Protein AF-A0A552JJH9-F1 (afdb_monomer_lite)

Structure (mmCIF, N/CA/C/O backbone):
data_AF-A0A552JJH9-F1
#
_entry.id   AF-A0A552JJH9-F1
#
loop_
_atom_site.group_PDB
_atom_site.id
_atom_site.type_symbol
_atom_site.label_atom_id
_atom_site.label_alt_id
_atom_site.label_comp_id
_atom_site.label_asym_id
_atom_site.label_entity_id
_atom_site.label_seq_id
_atom_site.pdbx_PDB_ins_code
_atom_site.Cartn_x
_atom_site.Cartn_y
_atom_site.Cartn_z
_atom_site.occupancy
_atom_site.B_iso_or_equiv
_atom_site.auth_seq_id
_atom_site.auth_comp_id
_atom_site.auth_asym_id
_atom_site.auth_atom_id
_atom_site.pdbx_PDB_model_num
ATOM 1 N N . MET A 1 1 ? 32.971 -5.413 -31.061 1.00 57.25 1 MET A N 1
ATOM 2 C CA . MET A 1 1 ? 31.492 -5.319 -30.998 1.00 57.25 1 MET A CA 1
ATOM 3 C C . MET A 1 1 ? 31.059 -4.130 -31.843 1.00 57.25 1 MET A C 1
ATOM 5 O O . MET A 1 1 ? 31.591 -3.049 -31.632 1.00 57.25 1 MET A O 1
ATOM 9 N N . SER A 1 2 ? 30.203 -4.327 -32.852 1.00 63.75 2 SER A N 1
ATOM 10 C CA . SER A 1 2 ? 29.831 -3.262 -33.797 1.00 63.75 2 SER A CA 1
ATOM 11 C C . SER A 1 2 ? 28.891 -2.237 -33.146 1.00 63.75 2 SER A C 1
ATOM 13 O O . SER A 1 2 ? 28.078 -2.586 -32.288 1.00 63.75 2 SER A O 1
ATOM 15 N N . ASN A 1 3 ? 28.980 -0.968 -33.562 1.00 64.06 3 ASN A N 1
ATOM 16 C CA . ASN A 1 3 ? 28.175 0.145 -33.031 1.00 64.06 3 ASN A CA 1
ATOM 17 C C . ASN A 1 3 ? 26.650 -0.105 -33.051 1.00 64.06 3 ASN A C 1
ATOM 19 O O . ASN A 1 3 ? 25.919 0.496 -32.265 1.00 64.06 3 ASN A O 1
ATOM 23 N N . MET A 1 4 ? 26.163 -1.024 -33.891 1.00 58.97 4 MET A N 1
ATOM 24 C CA . MET A 1 4 ? 24.749 -1.416 -33.928 1.00 58.97 4 MET A CA 1
ATOM 25 C C . MET A 1 4 ? 24.301 -2.221 -32.700 1.00 58.97 4 MET A C 1
ATOM 27 O O . MET A 1 4 ? 23.210 -1.977 -32.190 1.00 58.97 4 MET A O 1
ATOM 31 N N . ALA A 1 5 ? 25.143 -3.110 -32.163 1.00 60.78 5 ALA A N 1
ATOM 32 C CA . ALA A 1 5 ? 24.808 -3.875 -30.957 1.00 60.78 5 ALA A CA 1
ATOM 33 C C . ALA A 1 5 ? 24.717 -2.973 -29.710 1.00 60.78 5 ALA A C 1
ATOM 35 O O . ALA A 1 5 ? 23.888 -3.196 -28.831 1.00 60.78 5 ALA A O 1
ATOM 36 N N . ARG A 1 6 ? 25.524 -1.903 -29.667 1.00 59.81 6 ARG A N 1
ATOM 37 C CA . ARG A 1 6 ? 25.497 -0.891 -28.598 1.00 59.81 6 ARG A CA 1
ATOM 38 C C . ARG A 1 6 ? 24.216 -0.052 -28.632 1.00 59.81 6 ARG A C 1
ATOM 40 O O . ARG A 1 6 ? 23.604 0.171 -27.596 1.00 59.81 6 ARG A O 1
ATOM 47 N N . LYS A 1 7 ? 23.758 0.353 -29.823 1.00 58.66 7 LYS A N 1
ATOM 48 C CA . LYS A 1 7 ? 22.534 1.159 -29.984 1.00 58.66 7 LYS A CA 1
ATOM 49 C C . LYS A 1 7 ? 21.265 0.397 -29.569 1.00 58.66 7 LYS A C 1
ATOM 51 O O . LYS A 1 7 ? 20.394 0.983 -28.935 1.00 58.66 7 LYS A O 1
ATOM 56 N N . GLY A 1 8 ? 21.185 -0.903 -29.871 1.00 60.75 8 GLY A N 1
ATOM 57 C CA . GLY A 1 8 ? 20.073 -1.763 -29.439 1.00 60.75 8 GLY A CA 1
ATOM 58 C C . GLY A 1 8 ? 20.027 -1.980 -27.923 1.00 60.75 8 GLY A C 1
ATOM 59 O O . GLY A 1 8 ? 18.956 -1.914 -27.324 1.00 60.75 8 GLY A O 1
ATOM 60 N N . LYS A 1 9 ? 21.194 -2.150 -27.287 1.00 59.81 9 LYS A N 1
ATOM 61 C CA . LYS A 1 9 ? 21.308 -2.289 -25.828 1.00 59.81 9 LYS A 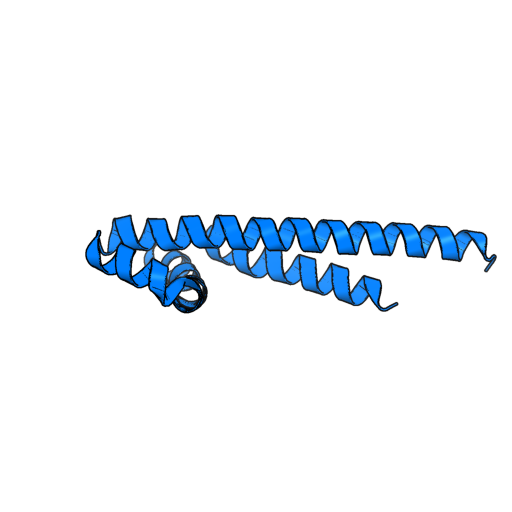CA 1
ATOM 62 C C . LYS A 1 9 ? 20.864 -1.010 -25.103 1.00 59.81 9 LYS A C 1
ATOM 64 O O . LYS A 1 9 ? 20.050 -1.082 -24.190 1.00 59.81 9 LYS A O 1
ATOM 69 N N . ASN A 1 10 ? 21.298 0.158 -25.581 1.00 59.84 10 ASN A N 1
ATOM 70 C CA . ASN A 1 10 ? 20.967 1.449 -24.967 1.00 59.84 10 ASN A CA 1
ATOM 71 C C . ASN A 1 10 ? 19.472 1.807 -25.083 1.00 59.84 10 ASN A C 1
ATOM 73 O O . ASN A 1 10 ? 18.913 2.410 -24.167 1.00 59.84 10 ASN A O 1
ATOM 77 N N . GLY A 1 11 ? 18.811 1.420 -26.182 1.00 61.75 11 GLY A N 1
ATOM 78 C CA . GLY A 1 11 ? 17.364 1.608 -26.354 1.00 61.75 11 GLY A CA 1
ATOM 79 C C . GLY A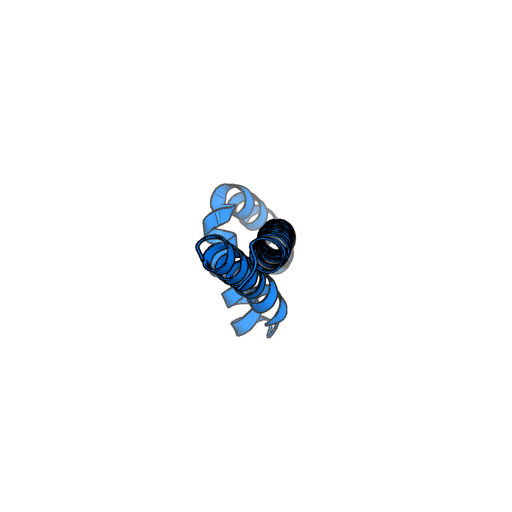 1 11 ? 16.523 0.723 -25.427 1.00 61.75 11 GLY A C 1
ATOM 80 O O . GLY A 1 11 ? 15.533 1.179 -24.861 1.00 61.75 11 GLY A O 1
ATOM 81 N N . ALA A 1 12 ? 16.943 -0.529 -25.215 1.00 61.75 12 ALA A N 1
ATOM 82 C CA . ALA A 1 12 ? 16.287 -1.426 -24.263 1.00 61.75 12 ALA A CA 1
ATOM 83 C C . ALA A 1 12 ? 16.441 -0.929 -22.815 1.00 61.75 12 ALA A C 1
ATOM 85 O O . ALA A 1 12 ? 15.480 -0.928 -22.052 1.00 61.75 12 ALA A O 1
ATOM 86 N N . VAL A 1 13 ? 17.626 -0.434 -22.456 1.00 63.88 13 VAL A N 1
ATOM 87 C CA . VAL A 1 13 ? 17.920 0.122 -21.128 1.00 63.88 13 VAL A CA 1
ATOM 88 C C . VAL A 1 13 ? 17.061 1.352 -20.811 1.00 63.88 13 VAL A C 1
ATOM 90 O O . VAL A 1 13 ? 16.466 1.430 -19.738 1.00 63.88 13 VAL A O 1
ATOM 93 N N . THR A 1 14 ? 16.923 2.287 -21.755 1.00 67.06 14 THR A N 1
ATOM 94 C CA . THR A 1 14 ? 16.068 3.477 -21.570 1.00 67.06 14 THR A CA 1
ATOM 95 C C . THR A 1 14 ? 14.586 3.122 -21.467 1.00 67.06 14 THR A C 1
ATOM 97 O O . THR A 1 14 ? 13.870 3.729 -20.671 1.00 67.06 14 THR A O 1
ATOM 100 N N . ALA A 1 15 ? 14.122 2.108 -22.204 1.00 65.69 15 ALA A N 1
ATOM 101 C CA . ALA A 1 15 ? 12.751 1.615 -22.088 1.00 65.69 15 ALA A CA 1
ATOM 102 C C . ALA A 1 15 ? 12.474 0.985 -20.712 1.00 65.69 15 ALA A C 1
ATOM 104 O O . ALA A 1 15 ? 11.431 1.257 -20.120 1.00 65.69 15 ALA A O 1
ATOM 105 N N . VAL A 1 16 ? 13.409 0.196 -20.166 1.00 66.50 16 VAL A N 1
ATOM 106 C CA . VAL A 1 16 ? 13.239 -0.404 -18.832 1.00 66.50 16 VAL A CA 1
ATOM 107 C C . VAL A 1 16 ? 13.337 0.645 -17.724 1.00 66.50 16 VAL A C 1
ATOM 109 O O . VAL A 1 16 ? 12.538 0.606 -16.792 1.00 66.50 16 VAL A O 1
ATOM 112 N N . GLY A 1 17 ? 14.235 1.627 -17.843 1.00 68.81 17 GLY A N 1
ATOM 113 C CA . GLY A 1 17 ? 14.293 2.762 -16.917 1.00 68.81 17 GLY A CA 1
ATOM 114 C C . GLY A 1 17 ? 12.993 3.576 -16.904 1.00 68.81 17 GLY A C 1
ATOM 115 O O . GLY A 1 17 ? 12.460 3.878 -15.836 1.00 68.81 17 GLY A O 1
ATOM 116 N N . GLY A 1 18 ? 12.431 3.867 -18.083 1.00 71.69 18 GLY A N 1
ATOM 117 C CA . GLY A 1 18 ? 11.160 4.585 -18.219 1.00 71.69 18 GLY A CA 1
ATOM 118 C C . GLY A 1 18 ? 9.958 3.805 -17.679 1.00 71.69 18 GLY A C 1
ATOM 119 O O . GLY A 1 18 ? 9.136 4.365 -16.954 1.00 71.69 18 GLY A O 1
ATOM 120 N N . LEU A 1 19 ? 9.875 2.504 -17.974 1.00 73.19 19 LEU A N 1
ATOM 121 C CA . LEU A 1 19 ? 8.826 1.628 -17.444 1.00 73.19 19 LEU A CA 1
ATOM 122 C C . LEU A 1 19 ? 8.939 1.460 -15.925 1.00 73.19 19 LEU A C 1
ATOM 124 O O . LEU A 1 19 ? 7.929 1.544 -15.233 1.00 73.19 19 LEU A O 1
ATOM 128 N N . GLY A 1 20 ? 10.153 1.287 -15.397 1.00 77.56 20 GLY A N 1
ATOM 129 C CA . GLY A 1 20 ? 10.404 1.190 -13.959 1.00 77.56 20 GLY A CA 1
ATOM 130 C C . GLY A 1 20 ? 9.960 2.445 -13.207 1.00 77.56 20 GLY A C 1
ATOM 131 O O . GLY A 1 20 ? 9.283 2.333 -12.189 1.00 77.56 20 GLY A O 1
ATOM 132 N N . ALA A 1 21 ? 10.250 3.636 -13.741 1.00 74.94 21 ALA A N 1
ATOM 133 C CA . ALA A 1 21 ? 9.798 4.907 -13.170 1.00 74.94 21 ALA A CA 1
ATOM 134 C C . ALA A 1 21 ? 8.265 5.038 -13.152 1.00 74.94 21 ALA A C 1
ATOM 136 O O . ALA A 1 21 ? 7.690 5.444 -12.143 1.00 74.94 21 ALA A O 1
ATOM 137 N N . LEU A 1 22 ? 7.598 4.653 -14.244 1.00 79.25 22 LEU A N 1
ATOM 138 C CA . LEU A 1 22 ? 6.136 4.666 -14.356 1.00 79.25 22 LEU A CA 1
ATOM 139 C C . LEU A 1 22 ? 5.474 3.705 -13.364 1.00 79.25 22 LEU A C 1
ATOM 141 O O . LEU A 1 22 ? 4.533 4.086 -12.666 1.00 79.25 22 LEU A O 1
ATOM 145 N N . VAL A 1 23 ? 5.990 2.478 -13.269 1.00 81.62 23 VAL A N 1
ATOM 146 C CA . VAL A 1 23 ? 5.496 1.468 -12.326 1.00 81.62 23 VAL A CA 1
ATOM 147 C C . VAL A 1 23 ? 5.738 1.917 -10.888 1.00 81.62 23 VAL A C 1
ATOM 149 O O . VAL A 1 23 ? 4.808 1.891 -10.088 1.00 81.62 23 VAL A O 1
ATOM 152 N N . GLY A 1 24 ? 6.935 2.408 -10.558 1.00 81.38 24 GLY A N 1
ATOM 153 C CA . GLY A 1 24 ? 7.244 2.911 -9.219 1.00 81.38 24 GLY A CA 1
ATOM 154 C C . GLY A 1 24 ? 6.367 4.091 -8.802 1.00 81.38 24 GLY A C 1
ATOM 155 O O . GLY A 1 24 ? 5.880 4.129 -7.672 1.00 81.38 24 GLY A O 1
ATOM 156 N N . PHE A 1 25 ? 6.094 5.020 -9.721 1.00 82.12 25 PHE A N 1
ATOM 157 C CA . PHE A 1 25 ? 5.185 6.137 -9.469 1.00 82.12 25 PHE A CA 1
ATOM 158 C C . PHE A 1 25 ? 3.739 5.666 -9.251 1.00 82.12 25 PHE A C 1
ATOM 160 O O . PHE A 1 25 ? 3.080 6.103 -8.306 1.00 82.12 25 PHE A O 1
ATOM 167 N N . GLY A 1 26 ? 3.258 4.718 -10.062 1.00 84.81 26 GLY A N 1
ATOM 168 C CA . GLY A 1 26 ? 1.941 4.100 -9.882 1.00 84.81 26 GLY A CA 1
ATOM 169 C C . GLY A 1 26 ? 1.814 3.365 -8.544 1.00 84.81 26 GLY A C 1
ATOM 170 O O . GLY A 1 26 ? 0.833 3.554 -7.824 1.00 84.81 26 GLY A O 1
ATOM 171 N N . CYS A 1 27 ? 2.835 2.596 -8.163 1.00 86.25 27 CYS A N 1
ATOM 172 C CA . CYS A 1 27 ? 2.910 1.919 -6.871 1.00 86.25 27 CYS A CA 1
ATOM 173 C C . CYS A 1 27 ? 2.862 2.908 -5.698 1.00 86.25 27 CYS A C 1
ATOM 175 O O . CYS A 1 27 ? 2.144 2.672 -4.730 1.00 86.25 27 CYS A O 1
ATOM 177 N N . MET A 1 28 ? 3.557 4.043 -5.793 1.00 81.88 28 MET A N 1
ATOM 178 C CA . MET A 1 28 ? 3.504 5.096 -4.773 1.00 81.88 28 MET A CA 1
ATOM 179 C C . MET A 1 28 ? 2.097 5.681 -4.620 1.00 81.88 28 MET A C 1
ATOM 181 O O . MET A 1 28 ? 1.624 5.819 -3.496 1.00 81.88 28 MET A O 1
ATOM 185 N N . ILE A 1 29 ? 1.401 5.984 -5.722 1.00 86.25 29 ILE A N 1
ATOM 186 C CA . ILE A 1 29 ? 0.035 6.533 -5.681 1.00 86.25 29 ILE A CA 1
ATOM 187 C C . ILE A 1 29 ? -0.941 5.524 -5.074 1.00 86.25 29 ILE A C 1
ATOM 189 O O . ILE A 1 29 ? -1.669 5.852 -4.137 1.00 86.25 29 ILE A O 1
ATOM 193 N N . VAL A 1 30 ? -0.944 4.292 -5.586 1.00 88.44 30 VAL A N 1
ATOM 194 C CA . VAL A 1 30 ? -1.845 3.233 -5.113 1.00 88.44 30 VAL A CA 1
ATOM 195 C C . VAL A 1 30 ? -1.558 2.902 -3.649 1.00 88.44 30 VAL A C 1
ATOM 197 O O . VAL A 1 30 ? -2.488 2.810 -2.848 1.00 88.44 30 VAL A O 1
ATOM 200 N N . GLY A 1 31 ? -0.280 2.797 -3.278 1.00 85.69 31 GLY A N 1
ATOM 201 C CA . GLY A 1 31 ? 0.154 2.575 -1.903 1.00 85.69 31 GLY A CA 1
ATOM 202 C C . GLY A 1 31 ? -0.287 3.690 -0.955 1.00 85.69 31 GLY A C 1
ATOM 203 O O . GLY A 1 31 ? -0.727 3.400 0.156 1.00 85.69 31 GLY A O 1
ATOM 204 N N . ASN A 1 32 ? -0.255 4.949 -1.400 1.00 85.81 32 ASN A N 1
ATOM 205 C CA . ASN A 1 32 ? -0.736 6.091 -0.618 1.00 85.81 32 ASN A CA 1
ATOM 206 C C . ASN A 1 32 ? -2.244 6.027 -0.372 1.00 85.81 32 ASN A C 1
ATOM 208 O O . ASN A 1 32 ? -2.690 6.120 0.768 1.00 85.81 32 ASN A O 1
ATOM 212 N N . ILE A 1 33 ? -3.031 5.835 -1.435 1.00 89.19 33 ILE A N 1
ATOM 213 C CA . ILE A 1 33 ? -4.496 5.769 -1.342 1.00 89.19 33 ILE A CA 1
ATOM 214 C C . ILE A 1 33 ? -4.910 4.625 -0.417 1.00 89.19 33 ILE A C 1
ATOM 216 O O . ILE A 1 33 ? -5.779 4.796 0.437 1.00 89.19 33 ILE A O 1
ATOM 220 N N . TRP A 1 34 ? -4.264 3.466 -0.552 1.00 89.44 34 TRP A N 1
ATOM 221 C CA . TRP A 1 34 ? -4.560 2.312 0.285 1.00 89.44 34 TRP A CA 1
ATOM 222 C C . TRP A 1 34 ? -4.147 2.541 1.745 1.00 89.44 34 TRP A C 1
ATOM 224 O O . TRP A 1 34 ? -4.923 2.240 2.646 1.00 89.44 34 TRP A O 1
ATOM 234 N N . SER A 1 35 ? -2.984 3.149 1.988 1.00 86.56 35 SER A N 1
ATOM 235 C CA . SER A 1 35 ? -2.526 3.492 3.342 1.00 86.56 35 SER A CA 1
ATOM 236 C C . SER A 1 35 ? -3.481 4.460 4.042 1.00 86.56 35 SER A C 1
ATOM 238 O O . SER A 1 35 ? -3.872 4.220 5.180 1.00 86.56 35 SER A O 1
ATOM 240 N N . VAL A 1 36 ? -3.908 5.521 3.352 1.00 88.38 36 VAL A N 1
ATOM 241 C CA . VAL A 1 36 ? -4.879 6.490 3.882 1.00 88.38 36 VAL A CA 1
ATOM 242 C C . VAL A 1 36 ? -6.216 5.809 4.160 1.00 88.38 36 VAL A C 1
ATOM 244 O O . VAL A 1 36 ? -6.791 6.009 5.225 1.00 88.38 36 VAL A O 1
ATOM 247 N N . ARG A 1 37 ? -6.688 4.944 3.255 1.00 89.25 37 ARG A N 1
ATOM 248 C CA . ARG A 1 37 ? -7.920 4.180 3.469 1.00 89.25 37 ARG A CA 1
ATOM 249 C C . ARG A 1 37 ? -7.862 3.316 4.729 1.00 89.25 37 ARG A C 1
ATOM 251 O O . ARG A 1 37 ? -8.812 3.348 5.498 1.00 89.25 37 ARG A O 1
ATOM 258 N N . ILE A 1 38 ? -6.752 2.620 4.975 1.00 87.56 38 ILE A N 1
ATOM 259 C CA . ILE A 1 38 ? -6.567 1.836 6.208 1.00 87.56 38 ILE A CA 1
ATOM 260 C C . ILE A 1 38 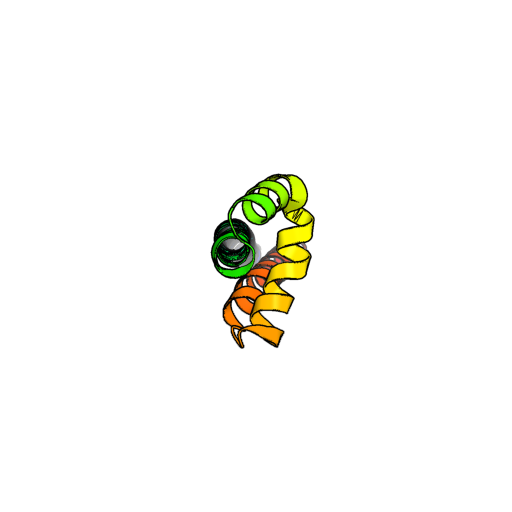? -6.658 2.736 7.444 1.00 87.56 38 ILE A C 1
ATOM 262 O O . ILE A 1 38 ? -7.283 2.356 8.426 1.00 87.56 38 ILE A O 1
ATOM 266 N N . VAL A 1 39 ? -6.104 3.953 7.395 1.00 89.12 39 VAL A N 1
ATOM 267 C CA . VAL A 1 39 ? -6.226 4.905 8.512 1.00 89.12 39 VAL A CA 1
ATOM 268 C C . VAL A 1 39 ? -7.689 5.286 8.749 1.00 89.12 39 VAL A C 1
ATOM 270 O O . VAL A 1 39 ? -8.127 5.337 9.894 1.00 89.12 39 VAL A O 1
ATOM 273 N N . PHE A 1 40 ? -8.451 5.556 7.688 1.00 89.12 40 PHE A N 1
ATOM 274 C CA . PHE A 1 40 ? -9.873 5.879 7.812 1.00 89.12 40 PHE A CA 1
ATOM 275 C C . PHE A 1 40 ? -10.694 4.704 8.353 1.00 89.12 40 PHE A C 1
ATOM 277 O O . PHE A 1 40 ? -11.564 4.931 9.194 1.00 89.12 40 PHE A O 1
ATOM 284 N N . ASP A 1 41 ? -10.407 3.486 7.895 1.00 88.62 41 ASP A N 1
ATOM 285 C CA . ASP A 1 41 ? -11.138 2.276 8.278 1.00 88.62 41 ASP A CA 1
ATOM 286 C C . ASP A 1 41 ? -10.836 1.868 9.737 1.00 88.62 41 ASP A C 1
ATOM 288 O O . ASP A 1 41 ? -11.750 1.488 10.464 1.00 88.62 41 ASP A O 1
ATOM 292 N N . GLU A 1 42 ? -9.588 2.012 10.198 1.00 88.38 42 GLU A N 1
ATOM 293 C CA . GLU A 1 42 ? -9.164 1.571 11.538 1.00 88.38 42 GLU A CA 1
ATOM 294 C C . GLU A 1 42 ? -9.236 2.678 12.598 1.00 88.38 42 GLU A C 1
ATOM 296 O O . GLU A 1 42 ? -9.592 2.436 13.751 1.00 88.38 42 GLU A O 1
ATOM 301 N N . TRP A 1 43 ? -8.826 3.902 12.253 1.00 85.50 43 TRP A N 1
ATOM 302 C CA . TRP A 1 43 ? -8.629 4.998 13.218 1.00 85.50 43 TRP A CA 1
ATOM 303 C C . TRP A 1 43 ? -9.670 6.117 13.058 1.00 85.50 43 TRP A C 1
ATOM 305 O O . TRP A 1 43 ? -9.698 7.070 13.842 1.00 85.50 43 TRP A O 1
ATOM 315 N N . GLY A 1 44 ? -10.546 5.997 12.059 1.00 86.19 44 GLY A N 1
ATOM 316 C CA . GLY A 1 44 ? -11.656 6.905 11.813 1.00 86.19 44 GLY A CA 1
ATOM 317 C C . GLY A 1 44 ? -11.271 8.221 11.132 1.00 86.19 44 GLY A C 1
ATOM 318 O O . GLY A 1 44 ? -10.110 8.541 10.870 1.00 86.19 44 GLY A O 1
ATOM 319 N N . VAL A 1 45 ? -12.299 9.030 10.862 1.00 84.00 45 VAL A N 1
ATOM 320 C CA . VAL A 1 45 ? -12.213 10.287 10.097 1.00 84.00 45 VAL A CA 1
ATOM 321 C C . VAL A 1 45 ? -11.173 11.299 10.615 1.00 84.00 45 VAL A C 1
ATOM 323 O O . VAL A 1 45 ? -10.455 11.851 9.779 1.00 84.00 45 VAL A O 1
ATOM 326 N N . PRO A 1 46 ? -11.032 11.571 11.932 1.00 85.12 46 PRO A N 1
ATOM 327 C CA . PRO A 1 46 ? -10.081 12.584 12.388 1.00 85.12 46 PRO A CA 1
ATOM 328 C C . PRO A 1 46 ? -8.623 12.175 12.144 1.00 85.12 46 PRO A C 1
ATOM 330 O O . PRO A 1 46 ? -7.832 12.990 11.670 1.00 85.12 46 PRO A O 1
ATOM 333 N N . MET A 1 47 ? -8.271 10.907 12.383 1.00 83.06 47 MET A N 1
ATOM 334 C CA . MET A 1 47 ? -6.928 10.400 12.081 1.00 83.06 47 MET A CA 1
ATOM 335 C C . MET A 1 47 ? -6.700 10.255 10.576 1.00 83.06 47 MET A C 1
ATOM 337 O O . MET A 1 47 ? -5.604 10.540 10.096 1.00 83.06 47 MET A O 1
ATOM 341 N N . GLY A 1 48 ? -7.742 9.912 9.815 1.00 84.88 48 GLY A N 1
ATOM 342 C CA . GLY A 1 48 ? -7.709 9.935 8.356 1.00 84.88 48 GLY A CA 1
ATOM 343 C C . GLY A 1 48 ? -7.368 11.323 7.802 1.00 84.88 48 GLY A C 1
ATOM 344 O O . GLY A 1 48 ? -6.482 11.448 6.959 1.00 84.88 48 GLY A O 1
ATOM 345 N N . ALA A 1 49 ? -7.968 12.391 8.334 1.00 86.12 49 ALA A N 1
ATOM 346 C CA . ALA A 1 49 ? -7.648 13.763 7.933 1.00 86.12 49 ALA A CA 1
ATOM 347 C C . ALA A 1 49 ? -6.193 14.155 8.263 1.00 86.12 49 ALA A C 1
ATOM 349 O O . ALA A 1 49 ? -5.511 14.761 7.436 1.00 86.12 49 ALA A O 1
ATOM 350 N N . ILE A 1 50 ? -5.686 13.757 9.436 1.00 86.88 50 ILE A N 1
ATOM 351 C CA . ILE A 1 50 ? -4.284 13.987 9.829 1.00 86.88 50 ILE A CA 1
ATOM 352 C C . ILE A 1 50 ? -3.325 13.210 8.917 1.00 86.88 50 ILE A C 1
ATOM 354 O O . ILE A 1 50 ? -2.282 13.736 8.527 1.00 86.88 50 ILE A O 1
ATOM 358 N N . SER A 1 51 ? -3.689 11.993 8.509 1.00 84.00 51 SER A N 1
ATOM 359 C CA . SER A 1 51 ? -2.861 11.166 7.625 1.00 84.00 51 SER A CA 1
ATOM 360 C C . SER A 1 51 ? -2.647 11.781 6.238 1.00 84.00 51 SER A C 1
ATOM 362 O O . SER A 1 51 ? -1.590 11.588 5.643 1.00 84.00 51 SER A O 1
ATOM 364 N N . ILE A 1 52 ? -3.591 12.599 5.757 1.00 83.75 52 ILE A N 1
ATOM 365 C CA . ILE A 1 52 ? -3.461 13.344 4.493 1.00 83.75 52 ILE A CA 1
ATOM 366 C C . ILE A 1 52 ? -2.455 14.500 4.629 1.00 83.75 52 ILE A C 1
ATOM 368 O O . ILE A 1 52 ? -1.703 14.790 3.701 1.00 83.75 52 ILE A O 1
ATOM 372 N N . LEU A 1 53 ? -2.388 15.152 5.792 1.00 85.81 53 LEU A N 1
ATOM 373 C CA . LEU A 1 53 ? -1.352 16.154 6.077 1.00 85.81 53 LEU A CA 1
ATOM 374 C C . LEU A 1 53 ? 0.020 15.503 6.304 1.00 85.81 53 LEU A C 1
ATOM 376 O O . LEU A 1 53 ? 1.050 16.074 5.955 1.00 85.81 53 LEU A O 1
ATOM 380 N N . MET A 1 54 ? 0.031 14.288 6.852 1.00 85.81 54 MET A N 1
ATOM 381 C CA . MET A 1 54 ? 1.229 13.507 7.153 1.00 85.81 54 MET A CA 1
ATOM 382 C C . MET A 1 54 ? 1.441 12.357 6.158 1.00 85.81 54 MET A C 1
ATOM 384 O O . MET A 1 54 ? 1.912 11.288 6.545 1.00 85.81 54 MET A O 1
ATOM 388 N N . LEU A 1 55 ? 1.121 12.557 4.875 1.00 81.00 55 LEU A N 1
ATOM 389 C CA . LEU A 1 55 ? 1.262 11.535 3.824 1.00 81.00 55 LEU A CA 1
ATOM 390 C C . LEU A 1 55 ? 2.617 10.806 3.825 1.00 81.00 55 LEU A C 1
ATOM 392 O O . LEU A 1 55 ? 2.604 9.576 3.800 1.00 81.00 55 LEU A O 1
ATOM 396 N N . PRO A 1 56 ? 3.784 11.484 3.909 1.00 80.44 56 PRO A N 1
ATOM 397 C CA . PRO A 1 56 ? 5.063 10.774 3.916 1.00 80.44 56 PRO A CA 1
ATOM 398 C C . PRO A 1 56 ? 5.236 9.866 5.142 1.00 80.44 56 PRO A C 1
ATOM 400 O O . PRO A 1 56 ? 5.723 8.746 5.011 1.00 80.44 56 PRO A O 1
ATOM 403 N N . ALA A 1 57 ? 4.792 10.304 6.323 1.00 83.81 57 ALA A N 1
ATOM 404 C CA . ALA A 1 57 ? 4.839 9.475 7.527 1.00 83.81 57 ALA A CA 1
ATOM 405 C C . ALA A 1 57 ? 3.830 8.316 7.455 1.00 83.81 57 ALA A C 1
ATOM 407 O O . ALA A 1 57 ? 4.133 7.198 7.864 1.00 83.81 57 ALA A O 1
ATOM 408 N N . THR A 1 58 ? 2.657 8.560 6.873 1.00 85.25 58 THR A N 1
ATOM 409 C CA . THR A 1 58 ? 1.606 7.554 6.681 1.00 85.25 58 THR A CA 1
ATOM 410 C C . THR A 1 58 ? 2.081 6.445 5.746 1.00 85.25 58 THR A C 1
ATOM 412 O O . THR A 1 58 ? 1.950 5.274 6.085 1.00 85.25 58 THR A O 1
ATOM 415 N N . LEU A 1 59 ? 2.727 6.791 4.630 1.00 82.56 59 LEU A N 1
ATOM 416 C CA . LEU A 1 59 ? 3.374 5.836 3.723 1.00 82.56 59 LEU A CA 1
ATOM 417 C C . LEU A 1 59 ? 4.511 5.052 4.377 1.00 82.56 59 LEU A C 1
ATOM 419 O O . LEU A 1 59 ? 4.764 3.916 3.991 1.00 82.56 59 LEU A O 1
ATOM 423 N N . ALA A 1 60 ? 5.219 5.647 5.335 1.00 83.81 60 ALA A N 1
ATOM 424 C CA . ALA A 1 60 ? 6.293 4.961 6.036 1.00 83.81 60 ALA A CA 1
ATOM 425 C C . ALA A 1 60 ? 5.759 3.980 7.086 1.00 83.81 60 ALA A C 1
ATOM 427 O O . ALA A 1 60 ? 6.355 2.927 7.260 1.00 83.81 60 ALA A O 1
ATOM 428 N N . ILE A 1 61 ? 4.661 4.302 7.777 1.00 85.38 61 ILE A N 1
ATOM 429 C CA . ILE A 1 61 ? 4.181 3.549 8.948 1.00 85.38 61 ILE A CA 1
ATOM 430 C C . ILE A 1 61 ? 3.059 2.567 8.585 1.00 85.38 61 ILE A C 1
ATOM 432 O O . ILE A 1 61 ? 3.083 1.419 9.032 1.00 85.38 61 ILE A O 1
ATOM 436 N N . MET A 1 62 ? 2.088 2.971 7.760 1.00 87.75 62 MET A N 1
ATOM 437 C CA . MET A 1 62 ? 0.919 2.132 7.472 1.00 87.75 62 MET A CA 1
ATOM 438 C C . MET A 1 62 ? 1.217 0.819 6.757 1.00 87.75 62 MET A C 1
ATOM 440 O O . MET A 1 62 ? 0.555 -0.162 7.082 1.00 87.75 62 MET A O 1
ATOM 444 N N . PRO A 1 63 ? 2.204 0.712 5.853 1.00 86.50 63 PRO A N 1
ATOM 445 C CA . PRO A 1 63 ? 2.528 -0.579 5.251 1.00 86.50 63 PRO A CA 1
ATOM 446 C C . PRO A 1 63 ? 3.024 -1.593 6.281 1.00 86.50 63 PRO A C 1
ATOM 448 O O . PRO A 1 63 ? 2.689 -2.774 6.189 1.00 86.50 63 PRO A O 1
ATOM 451 N N . TRP A 1 64 ? 3.765 -1.142 7.298 1.00 86.94 64 TRP A N 1
ATOM 452 C CA . TRP A 1 64 ? 4.185 -1.994 8.412 1.00 86.94 64 TRP A CA 1
ATOM 453 C C . TRP A 1 64 ? 3.017 -2.355 9.317 1.00 86.94 64 TRP A C 1
ATOM 455 O O . TRP A 1 64 ? 2.876 -3.520 9.674 1.00 86.94 64 TRP A O 1
ATOM 465 N N . TYR A 1 65 ? 2.153 -1.391 9.641 1.00 86.50 65 TYR A N 1
ATOM 466 C CA . TYR A 1 65 ? 0.937 -1.657 10.407 1.00 86.50 65 TYR A CA 1
ATOM 467 C C . TYR A 1 65 ? 0.042 -2.683 9.692 1.00 86.50 65 TYR A C 1
ATOM 469 O O . TYR A 1 65 ? -0.334 -3.693 10.279 1.00 86.50 65 TYR A O 1
ATOM 477 N N . ALA A 1 66 ? -0.208 -2.499 8.395 1.00 87.38 66 ALA A N 1
ATOM 478 C CA . ALA A 1 66 ? -0.987 -3.423 7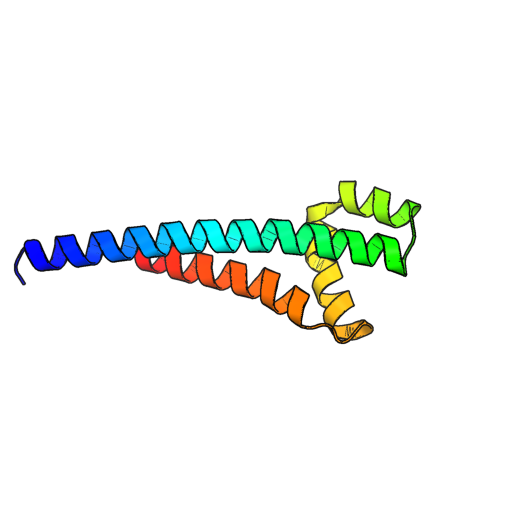.580 1.00 87.38 66 ALA A CA 1
ATOM 479 C C . ALA A 1 66 ? -0.362 -4.825 7.519 1.00 87.38 66 ALA A C 1
ATOM 481 O O . ALA A 1 66 ? -1.078 -5.819 7.577 1.00 87.38 66 ALA A O 1
ATOM 482 N N . SER A 1 67 ? 0.967 -4.922 7.458 1.00 88.25 67 SER A N 1
ATOM 483 C CA . SER A 1 67 ? 1.663 -6.212 7.398 1.00 88.25 67 SER A CA 1
ATOM 484 C C . SER A 1 67 ? 1.659 -6.948 8.738 1.00 88.25 67 SER A C 1
ATOM 486 O O . SER A 1 67 ? 1.401 -8.148 8.783 1.00 88.25 67 SER A O 1
ATOM 488 N N . LEU A 1 68 ? 1.937 -6.234 9.831 1.00 90.12 68 LEU A N 1
ATOM 489 C CA . LEU A 1 68 ? 2.141 -6.823 11.156 1.00 90.12 68 LEU A CA 1
ATOM 490 C C . LEU A 1 68 ? 0.838 -7.005 11.939 1.00 90.12 68 LEU A C 1
ATOM 492 O O . LEU A 1 68 ? 0.725 -7.959 12.702 1.00 90.12 68 LEU A O 1
ATOM 496 N N . VAL A 1 69 ? -0.129 -6.103 11.765 1.00 89.00 69 VAL A N 1
ATOM 497 C CA . VAL A 1 69 ? -1.388 -6.095 12.526 1.00 89.00 69 VAL A CA 1
ATOM 498 C C . VAL A 1 69 ? -2.528 -6.703 11.715 1.00 89.00 69 VAL A C 1
ATOM 500 O O . VAL A 1 69 ? -3.279 -7.518 12.241 1.00 89.00 69 VAL A O 1
ATOM 503 N N . LEU A 1 70 ? -2.631 -6.363 10.425 1.00 85.94 70 LEU A N 1
ATOM 504 C CA . LEU A 1 70 ? -3.694 -6.864 9.539 1.00 85.94 70 LEU A CA 1
ATOM 505 C C . LEU A 1 70 ? -3.269 -8.098 8.720 1.00 85.94 70 LEU A C 1
ATOM 507 O O . LEU A 1 70 ? -4.073 -8.645 7.969 1.00 85.94 70 LEU A O 1
ATOM 511 N N . GLY A 1 71 ? -2.005 -8.530 8.825 1.00 86.44 71 GLY A N 1
ATOM 512 C CA . GLY A 1 71 ? -1.455 -9.655 8.057 1.00 86.44 71 GLY A CA 1
ATOM 513 C C . GLY A 1 71 ? -1.368 -9.411 6.543 1.00 86.44 71 GLY A C 1
ATOM 514 O O . GLY A 1 71 ? -1.117 -10.342 5.776 1.00 86.44 71 GLY A O 1
ATOM 515 N N . ASN A 1 72 ? -1.581 -8.175 6.085 1.00 84.44 72 ASN A N 1
ATOM 516 C CA . ASN A 1 72 ? -1.614 -7.806 4.678 1.00 84.44 72 ASN A CA 1
ATOM 517 C C . ASN A 1 72 ? -0.242 -7.310 4.197 1.00 84.44 72 ASN A C 1
ATOM 519 O O . ASN A 1 72 ? 0.044 -6.113 4.158 1.00 84.44 72 ASN A O 1
ATOM 523 N N . TRP A 1 73 ? 0.586 -8.258 3.767 1.00 86.25 73 TRP A N 1
ATOM 524 C CA . TRP A 1 73 ? 1.929 -8.006 3.235 1.00 86.25 73 TRP A CA 1
ATOM 525 C C . TRP A 1 73 ? 1.942 -7.378 1.835 1.00 86.25 73 TRP A C 1
ATOM 527 O O . TRP A 1 73 ? 2.976 -6.876 1.390 1.00 86.25 73 TRP A O 1
ATOM 537 N N . TRP A 1 74 ? 0.805 -7.374 1.130 1.00 86.12 74 TRP A N 1
ATOM 538 C CA . TRP A 1 74 ? 0.722 -6.874 -0.243 1.00 86.12 74 TRP A CA 1
ATOM 539 C C . TRP A 1 74 ? 0.995 -5.378 -0.332 1.00 86.12 74 TRP A C 1
ATOM 541 O O . TRP A 1 74 ? 1.650 -4.937 -1.272 1.00 86.12 74 TRP A O 1
ATOM 551 N N . LEU A 1 75 ? 0.548 -4.602 0.657 1.00 85.50 75 LEU A N 1
ATOM 552 C CA . LEU A 1 75 ? 0.775 -3.158 0.680 1.00 85.50 75 LEU A CA 1
ATOM 553 C C . LEU A 1 75 ? 2.271 -2.824 0.784 1.00 85.50 75 LEU A C 1
ATOM 555 O O . LEU A 1 75 ? 2.768 -1.931 0.096 1.00 85.50 75 LEU A O 1
ATOM 559 N N . LEU A 1 76 ? 3.000 -3.586 1.599 1.00 86.44 76 LEU A N 1
ATOM 560 C CA . LEU A 1 76 ? 4.438 -3.425 1.781 1.00 86.44 76 LEU A CA 1
ATOM 561 C C . LEU A 1 76 ? 5.200 -3.883 0.532 1.00 86.44 76 LEU A C 1
ATOM 563 O O . LEU A 1 76 ? 6.052 -3.145 0.040 1.00 86.44 76 LEU A O 1
ATOM 567 N N . ALA A 1 77 ? 4.829 -5.027 -0.049 1.00 84.75 77 ALA A N 1
ATOM 568 C CA . ALA A 1 77 ? 5.394 -5.503 -1.311 1.00 84.75 77 ALA A CA 1
ATOM 569 C C . ALA A 1 77 ? 5.158 -4.523 -2.473 1.00 84.75 77 ALA A C 1
ATOM 571 O O . ALA A 1 77 ? 6.033 -4.345 -3.313 1.00 84.75 77 ALA A O 1
ATOM 572 N N . LEU A 1 78 ? 4.008 -3.851 -2.512 1.00 85.69 78 LEU A N 1
ATOM 573 C CA . LEU A 1 78 ? 3.673 -2.884 -3.554 1.00 85.69 78 LEU A CA 1
ATOM 574 C C . LEU A 1 78 ? 4.537 -1.619 -3.449 1.00 85.69 78 LEU A C 1
ATOM 576 O O . LEU A 1 78 ? 5.104 -1.181 -4.448 1.00 85.69 78 LEU A O 1
ATOM 580 N N . ILE A 1 79 ? 4.688 -1.058 -2.248 1.00 83.94 79 ILE A N 1
ATOM 581 C CA . ILE A 1 79 ? 5.460 0.177 -2.034 1.00 83.94 79 ILE A CA 1
ATOM 582 C C . ILE A 1 79 ? 6.965 -0.079 -2.172 1.00 83.94 79 ILE A C 1
ATOM 584 O O . ILE A 1 79 ? 7.656 0.640 -2.896 1.00 83.94 79 ILE A O 1
ATOM 588 N N . TRP A 1 80 ? 7.477 -1.129 -1.532 1.00 80.75 80 TRP A N 1
ATOM 589 C CA . TRP A 1 80 ? 8.906 -1.447 -1.553 1.00 80.75 80 TRP A CA 1
ATOM 590 C C . TRP A 1 80 ? 9.333 -2.136 -2.853 1.00 80.75 80 TRP A C 1
ATOM 592 O O . TRP A 1 80 ? 10.403 -1.841 -3.382 1.00 80.75 80 TRP A O 1
ATOM 602 N N . GLY A 1 81 ? 8.484 -2.994 -3.423 1.00 79.38 81 GLY A N 1
ATOM 603 C CA . GLY A 1 81 ? 8.726 -3.621 -4.724 1.00 79.38 81 GLY A CA 1
ATOM 604 C C . GLY A 1 81 ? 8.696 -2.615 -5.874 1.00 79.38 81 GLY A C 1
ATOM 605 O O . GLY A 1 81 ? 9.537 -2.691 -6.769 1.00 79.38 81 GLY A O 1
ATOM 606 N N . GLY A 1 82 ? 7.810 -1.613 -5.820 1.00 76.12 82 GLY A N 1
ATOM 607 C CA . GLY A 1 82 ? 7.829 -0.487 -6.756 1.00 76.12 82 GLY A CA 1
ATOM 608 C C . GLY A 1 82 ? 9.138 0.307 -6.686 1.00 76.12 82 GLY A C 1
ATOM 609 O O . GLY A 1 82 ? 9.721 0.623 -7.720 1.00 76.12 82 GLY A O 1
ATOM 610 N N . GLY A 1 83 ? 9.650 0.561 -5.476 1.00 72.44 83 GLY A N 1
ATOM 611 C CA . GLY A 1 83 ? 10.950 1.213 -5.272 1.00 72.44 83 GLY A CA 1
ATOM 612 C C . GLY A 1 83 ? 12.132 0.407 -5.825 1.00 72.44 83 GLY A C 1
ATOM 613 O O . GLY A 1 83 ? 13.017 0.974 -6.465 1.00 72.44 83 GLY A O 1
ATOM 614 N N . LEU A 1 84 ? 12.112 -0.917 -5.653 1.00 77.81 84 LEU A N 1
ATOM 615 C CA . LEU A 1 84 ? 13.144 -1.821 -6.169 1.00 77.81 84 LEU A CA 1
ATOM 616 C C . LEU A 1 84 ? 13.187 -1.850 -7.708 1.00 77.81 84 LEU A C 1
ATOM 618 O O . LEU A 1 84 ? 14.259 -1.883 -8.312 1.00 77.81 84 LEU A O 1
ATOM 622 N N . LEU A 1 85 ? 12.030 -1.795 -8.371 1.00 71.38 85 LEU A N 1
ATOM 623 C CA . LEU A 1 85 ? 11.969 -1.720 -9.835 1.00 71.38 85 LEU A CA 1
ATOM 624 C C . LEU A 1 85 ? 12.542 -0.403 -10.370 1.00 71.38 85 LEU A C 1
ATOM 626 O O . LEU A 1 85 ? 13.211 -0.397 -11.405 1.00 71.38 85 LEU A O 1
ATOM 630 N N . VAL A 1 86 ? 12.334 0.701 -9.649 1.00 75.12 86 VAL A N 1
ATOM 631 C CA . VAL A 1 86 ? 12.931 1.999 -9.989 1.00 75.12 86 VAL A CA 1
ATOM 632 C C . VAL A 1 86 ? 14.446 1.962 -9.818 1.00 75.12 86 VAL A C 1
ATOM 634 O O . VAL A 1 86 ? 15.153 2.434 -10.709 1.00 75.12 86 VAL A O 1
ATOM 637 N N . SER A 1 87 ? 14.965 1.388 -8.726 1.00 72.69 87 SER A N 1
ATOM 638 C CA . SER A 1 87 ? 16.415 1.297 -8.499 1.00 72.69 87 SER A CA 1
ATOM 639 C C . SER A 1 87 ? 17.108 0.439 -9.556 1.00 72.69 87 SER A C 1
ATOM 641 O O . SER A 1 87 ? 18.124 0.854 -10.099 1.00 72.69 87 SER A O 1
ATOM 643 N N . ILE A 1 88 ? 16.520 -0.702 -9.933 1.00 73.19 88 ILE A N 1
ATOM 644 C CA . ILE A 1 88 ? 17.054 -1.545 -11.015 1.00 73.19 88 ILE A CA 1
ATOM 645 C C . ILE A 1 88 ? 17.028 -0.786 -12.347 1.00 73.19 88 ILE A C 1
ATOM 647 O O . ILE A 1 88 ? 18.021 -0.767 -1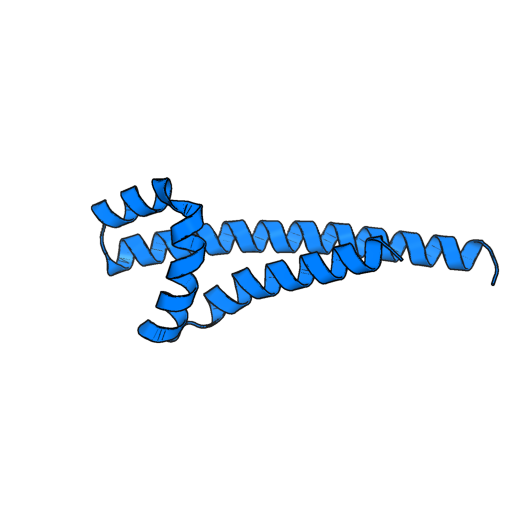3.070 1.00 73.19 88 ILE A O 1
ATOM 651 N N . GLY A 1 89 ? 15.916 -0.117 -12.669 1.00 67.69 89 GLY A N 1
ATOM 652 C CA . GLY A 1 89 ? 15.803 0.679 -13.892 1.00 67.69 89 GLY A CA 1
ATOM 653 C C . GLY A 1 89 ? 16.820 1.823 -13.965 1.00 67.69 89 GLY A C 1
ATOM 654 O O . GLY A 1 89 ? 17.330 2.121 -15.043 1.00 67.69 89 GLY A O 1
ATOM 655 N N . SER A 1 90 ? 17.140 2.444 -12.828 1.00 67.06 90 SER A N 1
ATOM 656 C CA . SER A 1 90 ? 18.081 3.568 -12.757 1.00 67.06 90 SER A CA 1
ATOM 657 C C . SER A 1 90 ? 19.548 3.151 -12.664 1.00 67.06 90 SER A C 1
ATOM 659 O O . SER A 1 90 ? 20.393 3.906 -13.141 1.00 67.06 90 SER A O 1
ATOM 661 N N . ASP A 1 91 ? 19.866 1.970 -12.134 1.00 70.00 91 ASP A N 1
ATOM 662 C CA . ASP A 1 91 ? 21.218 1.404 -12.223 1.00 70.00 91 ASP A CA 1
ATOM 663 C C . ASP A 1 91 ? 21.526 0.920 -13.635 1.00 70.00 91 ASP A C 1
ATOM 665 O O . ASP A 1 91 ? 22.577 1.255 -14.173 1.00 70.00 91 ASP A O 1
ATOM 669 N N . MET A 1 92 ? 20.577 0.258 -14.303 1.00 65.50 92 MET A N 1
ATOM 670 C CA . MET A 1 92 ? 20.774 -0.114 -15.704 1.00 65.50 92 MET A CA 1
ATOM 671 C C . MET A 1 92 ? 20.939 1.106 -16.615 1.00 65.50 92 MET A C 1
ATOM 673 O O . MET A 1 92 ? 21.670 1.022 -17.590 1.00 65.50 92 MET A O 1
ATOM 677 N N . ALA A 1 93 ? 20.293 2.238 -1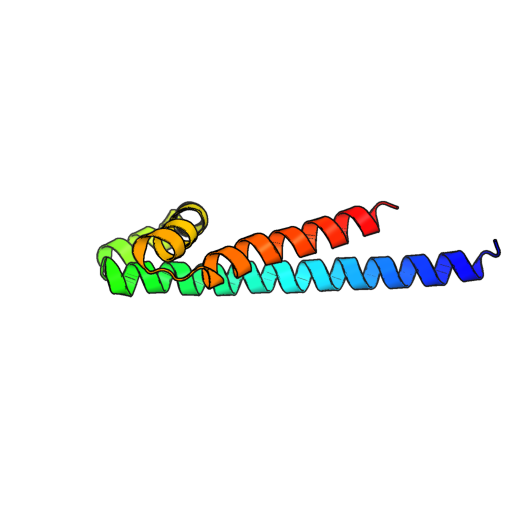6.308 1.00 62.38 93 ALA A N 1
ATOM 678 C CA . ALA A 1 93 ? 20.419 3.475 -17.084 1.00 62.38 93 ALA A CA 1
ATOM 679 C C . ALA A 1 93 ? 21.794 4.163 -16.977 1.00 62.38 93 ALA A C 1
ATOM 681 O O . ALA A 1 93 ? 22.059 5.085 -17.750 1.00 62.38 93 ALA A O 1
ATOM 682 N N . LYS A 1 94 ? 22.643 3.761 -16.022 1.00 61.12 94 LYS A N 1
ATOM 683 C CA . LYS A 1 94 ? 23.982 4.336 -15.810 1.00 61.12 94 LYS A CA 1
ATOM 684 C C . LYS A 1 94 ? 25.109 3.541 -16.492 1.00 61.12 94 LYS A C 1
ATOM 686 O O . LYS A 1 94 ? 26.208 4.086 -16.586 1.00 61.12 94 LYS A O 1
ATOM 691 N N . ASP A 1 95 ? 24.836 2.318 -16.963 1.00 53.09 95 ASP A N 1
ATOM 692 C CA . ASP A 1 95 ? 25.772 1.416 -17.674 1.00 53.09 95 ASP A CA 1
ATOM 693 C C . ASP A 1 95 ? 25.762 1.601 -19.207 1.00 53.09 95 ASP A C 1
ATOM 695 O O . ASP A 1 95 ? 26.838 1.445 -19.840 1.00 53.09 95 ASP A O 1
#

pLDDT: mean 78.45, std 10.23, range [53.09, 90.12]

Radius of gyration: 17.91 Å; chains: 1; bounding box: 44×26×47 Å

Sequence (95 aa):
MSNMARKGKNGAVTAVGGLGALVGFGCMIVGNIWSVRIVFDEWGVPMGAISILMLPATLAIMPWYASLVLGNWWLLALIWGGGLLVSIGSDMAKD

Secondary structure (DSSP, 8-state):
--HHHHHHHHHHHHHHHHHHHHHHHHHHHHHHHHHHHHHHHHHHHHHHHHHHHTHHHHHHHHHHHHHHTS--THHHHHHHHHHHHHHHHHHHTT-

Foldseek 3Di:
DDPVVVVVLLVVLLVLLVVLVVQLVVLLVVLLVVLLVVCCVPVNDVSSVVCVVVSVVSSVPSCVCCCPVVVDNPSVCSNVVSVVSNVVSVVSNVD

Organism: NCBI:txid2486245